Protein AF-A0A950UP86-F1 (afdb_monomer_lite)

Radius of gyration: 11.98 Å; chains: 1; bounding box: 26×30×33 Å

Structure (mmCIF, N/CA/C/O backbone):
data_AF-A0A950UP86-F1
#
_entry.id   AF-A0A950UP86-F1
#
loop_
_atom_site.group_PDB
_atom_site.id
_atom_site.type_symbol
_atom_site.label_atom_id
_atom_site.label_alt_id
_atom_site.label_comp_id
_atom_site.label_asym_id
_atom_site.label_entity_id
_atom_site.label_seq_id
_atom_site.pdbx_PDB_ins_code
_atom_site.Cartn_x
_atom_site.Cartn_y
_atom_site.Cartn_z
_atom_site.occupancy
_atom_site.B_iso_or_equiv
_atom_site.auth_seq_id
_atom_site.auth_comp_id
_atom_site.auth_asym_id
_atom_site.auth_atom_id
_atom_site.pdbx_PDB_model_num
ATOM 1 N N . MET A 1 1 ? -8.542 -14.442 5.248 1.00 57.84 1 MET A N 1
ATOM 2 C CA . MET A 1 1 ? -7.174 -14.548 4.690 1.00 57.84 1 MET A CA 1
ATOM 3 C C . MET A 1 1 ? -7.275 -14.112 3.242 1.00 57.84 1 MET A C 1
ATOM 5 O O . MET A 1 1 ? -8.044 -14.739 2.523 1.00 57.84 1 MET A O 1
ATOM 9 N N . ALA A 1 2 ? -6.599 -13.031 2.853 1.00 72.25 2 ALA A N 1
ATOM 10 C CA . ALA A 1 2 ? -6.688 -12.505 1.493 1.00 72.25 2 ALA A CA 1
ATOM 11 C C . ALA A 1 2 ? -6.028 -13.455 0.484 1.00 72.25 2 ALA A C 1
ATOM 13 O O . ALA A 1 2 ? -5.089 -14.196 0.835 1.00 72.25 2 ALA A O 1
ATOM 14 N N . ARG A 1 3 ? -6.511 -13.451 -0.764 1.00 82.19 3 ARG A N 1
ATOM 15 C CA . ARG A 1 3 ? -5.844 -14.201 -1.829 1.00 82.19 3 ARG A CA 1
ATOM 16 C C . ARG A 1 3 ? -4.500 -13.540 -2.106 1.00 82.19 3 ARG A C 1
ATOM 18 O O . ARG A 1 3 ? -4.283 -12.362 -1.837 1.00 82.19 3 ARG A O 1
ATOM 25 N N . TYR A 1 4 ? -3.548 -14.341 -2.574 1.00 81.38 4 TYR A N 1
ATOM 26 C CA . TYR A 1 4 ? -2.219 -13.819 -2.877 1.00 81.38 4 TYR A CA 1
ATOM 27 C C . TYR A 1 4 ? -2.267 -12.776 -4.004 1.00 81.38 4 TYR A C 1
ATOM 29 O O . TYR A 1 4 ? -1.516 -11.809 -3.950 1.00 81.38 4 TYR A O 1
ATOM 37 N N . ASP A 1 5 ? -3.198 -12.927 -4.946 1.00 85.75 5 ASP A N 1
ATOM 38 C CA . ASP A 1 5 ? -3.412 -11.973 -6.037 1.00 85.75 5 ASP A CA 1
ATOM 39 C C . ASP A 1 5 ? -3.882 -10.606 -5.514 1.00 85.75 5 ASP A C 1
ATOM 41 O O . ASP A 1 5 ? -3.288 -9.594 -5.875 1.00 85.75 5 ASP A O 1
ATOM 45 N N . ASP A 1 6 ? -4.812 -10.574 -4.550 1.00 87.94 6 ASP A N 1
ATOM 46 C CA . ASP A 1 6 ? -5.273 -9.330 -3.906 1.00 87.94 6 ASP A CA 1
ATOM 47 C C . ASP A 1 6 ? -4.104 -8.565 -3.249 1.00 87.94 6 ASP A C 1
ATOM 49 O O . ASP A 1 6 ? -4.009 -7.336 -3.300 1.00 87.94 6 ASP A O 1
ATOM 53 N N . VAL A 1 7 ? -3.162 -9.305 -2.647 1.00 89.88 7 VAL A N 1
ATOM 54 C CA . VAL A 1 7 ? -1.936 -8.731 -2.073 1.00 89.88 7 VAL A CA 1
ATOM 55 C C . VAL A 1 7 ? -1.042 -8.153 -3.169 1.00 89.88 7 VAL A C 1
ATOM 57 O O . VAL A 1 7 ? -0.441 -7.100 -2.981 1.00 89.88 7 VAL A O 1
ATOM 60 N N . LEU A 1 8 ? -0.921 -8.808 -4.321 1.00 91.31 8 LEU A N 1
ATOM 61 C CA . LEU A 1 8 ? -0.116 -8.283 -5.423 1.00 91.31 8 LEU A CA 1
ATOM 62 C C . LEU A 1 8 ? -0.749 -7.045 -6.060 1.00 91.31 8 LEU A C 1
ATOM 64 O O . LEU A 1 8 ? -0.012 -6.150 -6.476 1.00 91.31 8 LEU A O 1
ATOM 68 N N . ASP A 1 9 ? -2.075 -6.964 -6.099 1.00 91.44 9 ASP A N 1
ATOM 69 C CA . ASP A 1 9 ? -2.790 -5.817 -6.651 1.00 91.44 9 ASP A CA 1
ATOM 70 C C . ASP A 1 9 ? -2.588 -4.553 -5.809 1.00 91.44 9 ASP A C 1
ATOM 72 O O . ASP A 1 9 ? -2.222 -3.517 -6.369 1.00 91.44 9 ASP A O 1
ATOM 76 N N . VAL A 1 10 ? -2.655 -4.633 -4.471 1.00 92.06 10 VAL A N 1
ATOM 77 C CA . VAL A 1 10 ? -2.295 -3.471 -3.630 1.00 92.06 10 VAL A CA 1
ATOM 78 C C . VAL A 1 10 ? -0.833 -3.051 -3.837 1.00 92.06 10 VAL A C 1
ATOM 80 O O . VAL A 1 10 ? -0.526 -1.861 -3.892 1.00 92.06 10 VAL A O 1
ATOM 83 N N . LEU A 1 11 ? 0.091 -4.002 -4.031 1.00 93.19 11 LEU A N 1
ATOM 84 C CA . LEU A 1 11 ? 1.502 -3.684 -4.281 1.00 93.19 11 LEU A CA 1
ATOM 85 C C . LEU A 1 11 ? 1.726 -3.029 -5.652 1.00 93.19 11 LEU A C 1
ATOM 87 O O . LEU A 1 11 ? 2.597 -2.163 -5.766 1.00 93.19 11 LEU A O 1
ATOM 91 N N . LYS A 1 12 ? 0.957 -3.408 -6.684 1.00 92.06 12 LYS A N 1
ATOM 92 C CA . LYS A 1 12 ? 0.969 -2.730 -7.99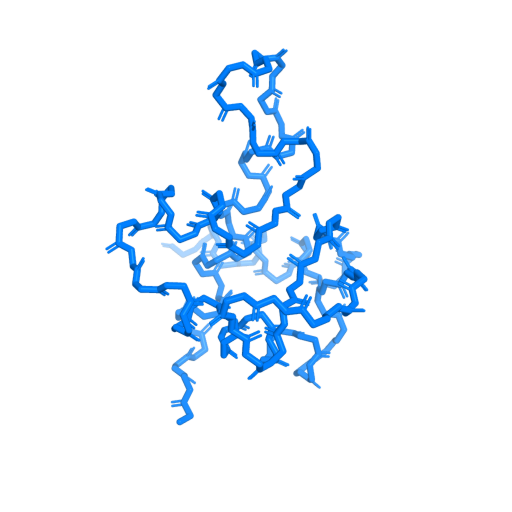3 1.00 92.06 12 LYS A CA 1
ATOM 93 C C . LYS A 1 12 ? 0.521 -1.281 -7.852 1.00 92.06 12 LYS A C 1
ATOM 95 O O . LYS A 1 12 ? 1.221 -0.401 -8.338 1.00 92.06 12 LYS A O 1
ATOM 100 N N . VAL A 1 13 ? -0.571 -1.031 -7.130 1.00 92.00 13 VAL A N 1
ATOM 101 C CA . VAL A 1 13 ? -1.068 0.332 -6.894 1.00 92.00 13 VAL A CA 1
ATOM 102 C C . VAL A 1 13 ? -0.018 1.164 -6.158 1.00 92.00 13 VAL A C 1
ATOM 104 O O . VAL A 1 13 ? 0.326 2.251 -6.614 1.00 92.00 13 VAL A O 1
ATOM 107 N N . VAL A 1 14 ? 0.602 0.633 -5.097 1.00 91.56 14 VAL A N 1
ATOM 108 C CA . VAL A 1 14 ? 1.708 1.331 -4.413 1.00 91.56 14 VAL A CA 1
ATOM 109 C C . VAL A 1 14 ? 2.845 1.671 -5.389 1.00 91.56 14 VAL A C 1
ATOM 111 O O . VAL A 1 14 ? 3.301 2.812 -5.406 1.00 91.56 14 VAL A O 1
ATOM 114 N N . ARG A 1 15 ? 3.286 0.726 -6.236 1.00 90.88 15 ARG A N 1
ATOM 115 C CA . ARG A 1 15 ? 4.326 0.973 -7.260 1.00 90.88 15 ARG A CA 1
ATOM 116 C C . ARG A 1 15 ? 3.921 2.090 -8.219 1.00 90.88 15 ARG A C 1
ATOM 118 O O . ARG A 1 15 ? 4.731 2.964 -8.525 1.00 90.88 15 ARG A O 1
ATOM 125 N N . ASP A 1 16 ? 2.702 2.018 -8.735 1.00 88.31 16 ASP A N 1
ATOM 126 C CA . ASP A 1 16 ? 2.228 2.927 -9.768 1.00 88.31 16 ASP A CA 1
ATOM 127 C C . ASP A 1 16 ? 2.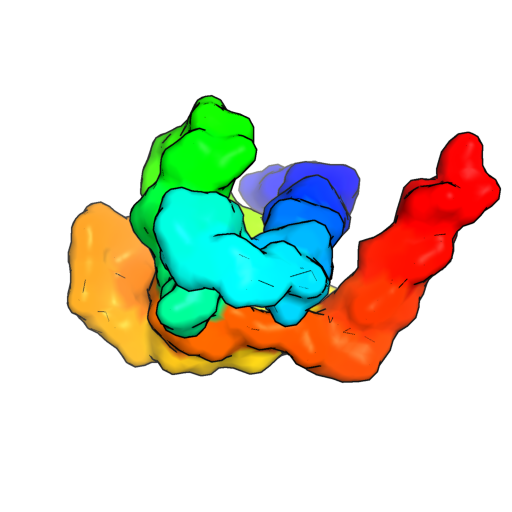147 4.344 -9.196 1.00 88.31 16 ASP A C 1
ATOM 129 O O . ASP A 1 16 ? 2.705 5.267 -9.788 1.00 88.31 16 ASP A O 1
ATOM 133 N N . HIS A 1 17 ? 1.623 4.505 -7.979 1.00 85.44 17 HIS A N 1
ATOM 134 C CA . HIS A 1 17 ? 1.588 5.795 -7.290 1.00 85.44 17 HIS A CA 1
ATOM 135 C C . HIS A 1 17 ? 2.971 6.306 -6.843 1.00 85.44 17 HIS A C 1
ATOM 137 O O . HIS A 1 17 ? 3.185 7.517 -6.887 1.00 85.44 17 HIS A O 1
ATOM 143 N N . GLU A 1 18 ? 3.934 5.440 -6.490 1.00 81.38 18 GLU A N 1
ATOM 144 C CA . GLU A 1 18 ? 5.338 5.844 -6.255 1.00 81.38 18 GLU A CA 1
ATOM 145 C C . GLU A 1 18 ? 5.972 6.477 -7.513 1.00 81.38 18 GLU A C 1
ATOM 147 O O . GLU A 1 18 ? 6.881 7.303 -7.403 1.00 81.38 18 GLU A O 1
ATOM 152 N N . SER A 1 19 ? 5.510 6.094 -8.710 1.00 77.75 19 SER A N 1
ATOM 153 C CA . SER A 1 19 ? 6.041 6.578 -9.992 1.00 77.75 19 SER A CA 1
ATOM 154 C C . SER A 1 19 ? 5.365 7.850 -10.521 1.00 77.75 19 SER A C 1
ATOM 156 O O . SER A 1 19 ? 5.915 8.523 -11.402 1.00 77.75 19 SER A O 1
ATOM 158 N N . ILE A 1 20 ? 4.195 8.208 -9.979 1.00 82.25 20 ILE A N 1
ATOM 159 C CA . ILE A 1 20 ? 3.449 9.402 -10.378 1.00 82.25 20 ILE A CA 1
ATOM 160 C C . ILE A 1 20 ? 4.167 10.649 -9.845 1.00 82.25 20 ILE A C 1
ATOM 162 O O . ILE A 1 20 ? 4.407 10.801 -8.650 1.00 82.25 20 ILE A O 1
ATOM 166 N N . ARG A 1 21 ? 4.499 11.573 -10.754 1.00 71.75 21 ARG A N 1
ATOM 167 C CA . ARG A 1 21 ? 5.128 12.865 -10.419 1.00 71.75 21 ARG A CA 1
ATOM 168 C C . ARG A 1 21 ? 4.125 13.964 -10.070 1.00 71.75 21 ARG A C 1
ATOM 170 O O . ARG A 1 21 ? 4.527 14.993 -9.542 1.00 71.75 21 ARG A O 1
ATOM 177 N N . ASP A 1 22 ? 2.857 13.750 -10.407 1.00 73.62 22 ASP A N 1
ATOM 178 C CA . ASP A 1 22 ? 1.750 14.655 -10.111 1.00 73.62 22 ASP A CA 1
ATOM 179 C C . ASP A 1 22 ? 1.279 14.428 -8.659 1.00 73.62 22 ASP A C 1
ATOM 181 O O . ASP A 1 22 ? 0.720 13.365 -8.368 1.00 73.62 22 ASP A O 1
ATOM 185 N N . PRO A 1 23 ? 1.525 15.370 -7.732 1.00 67.94 23 PRO A N 1
ATOM 186 C CA . PRO A 1 23 ? 1.203 15.190 -6.319 1.00 67.94 23 PRO A CA 1
ATOM 187 C C . PRO A 1 23 ? -0.299 15.020 -6.062 1.00 67.94 23 PRO A C 1
ATOM 189 O O . PRO A 1 23 ? -0.654 14.370 -5.085 1.00 67.94 23 PRO A O 1
ATOM 192 N N . ASP A 1 24 ? -1.170 15.514 -6.948 1.00 69.50 24 ASP A N 1
ATOM 193 C CA . ASP A 1 24 ? -2.626 15.388 -6.793 1.00 69.50 24 ASP A CA 1
ATOM 194 C C . ASP A 1 24 ? -3.142 13.988 -7.167 1.00 69.50 24 ASP A C 1
ATOM 196 O O . ASP A 1 24 ? -4.273 13.617 -6.846 1.00 69.50 24 ASP A O 1
ATOM 200 N N . LYS A 1 25 ? -2.311 13.190 -7.849 1.00 68.12 25 LYS A N 1
ATOM 201 C CA . LYS A 1 25 ? -2.622 11.815 -8.275 1.00 68.12 25 LYS A CA 1
ATOM 202 C C . LYS A 1 25 ? -1.759 10.767 -7.576 1.00 68.12 25 LYS A C 1
ATOM 204 O O . LYS A 1 25 ? -2.106 9.587 -7.572 1.00 68.12 25 LYS A O 1
ATOM 209 N N . ALA A 1 26 ? -0.632 11.164 -6.994 1.00 70.31 26 ALA A N 1
ATOM 210 C CA . ALA A 1 26 ? 0.228 10.283 -6.220 1.00 70.31 26 ALA A CA 1
ATOM 211 C C . ALA A 1 26 ? -0.312 10.129 -4.792 1.00 70.31 26 ALA A C 1
ATOM 213 O O . ALA A 1 26 ? -0.640 11.113 -4.137 1.00 70.31 26 ALA A O 1
ATOM 214 N N . CYS A 1 27 ? -0.325 8.907 -4.252 1.00 69.94 27 CYS A N 1
ATOM 215 C CA . CYS A 1 27 ? -0.462 8.740 -2.809 1.00 69.94 27 CYS A CA 1
ATOM 216 C C . CYS A 1 27 ? 0.898 8.984 -2.155 1.00 69.94 27 CYS A C 1
ATOM 218 O O . CYS A 1 27 ? 1.520 8.036 -1.739 1.00 69.94 27 CYS A O 1
ATOM 220 N N . ASN A 1 28 ? 1.464 10.193 -2.112 1.00 68.81 28 ASN A N 1
ATOM 221 C CA . ASN A 1 28 ? 2.815 10.362 -1.545 1.00 68.81 28 ASN A CA 1
ATOM 222 C C . ASN A 1 28 ? 2.810 11.230 -0.2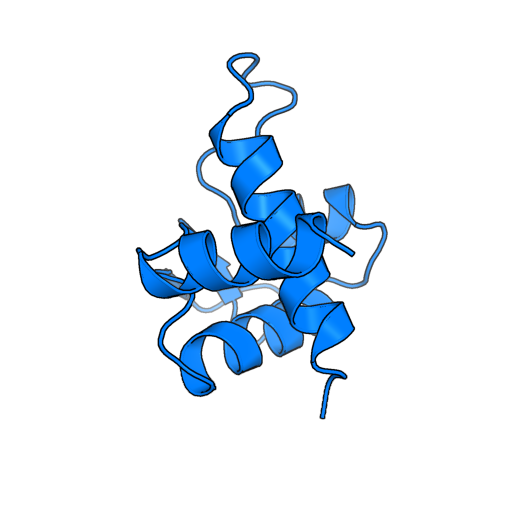75 1.00 68.81 28 ASN A C 1
ATOM 224 O O . ASN A 1 28 ? 2.643 12.444 -0.391 1.00 68.81 28 ASN A O 1
ATOM 228 N N . PRO A 1 29 ? 3.039 10.663 0.930 1.00 69.31 29 PRO A N 1
ATOM 229 C CA . PRO A 1 29 ? 3.313 9.248 1.233 1.00 69.31 29 PRO A CA 1
ATOM 230 C C . PRO A 1 29 ? 2.069 8.343 1.136 1.00 69.31 29 PRO A C 1
ATOM 232 O O . PRO A 1 29 ? 0.988 8.762 1.539 1.00 69.31 29 PRO A O 1
ATOM 235 N N . CYS A 1 30 ? 2.216 7.089 0.674 1.00 85.69 30 CYS A N 1
ATOM 236 C CA . CYS A 1 30 ? 1.045 6.213 0.517 1.00 85.69 30 CYS A CA 1
ATOM 237 C C . CYS A 1 30 ? 0.569 5.792 1.903 1.00 85.69 30 CYS A C 1
ATOM 239 O O . CYS A 1 30 ? 1.364 5.385 2.758 1.00 85.69 30 CYS A O 1
ATOM 241 N N . GLU A 1 31 ? -0.730 5.898 2.129 1.00 91.31 31 GLU A N 1
ATOM 242 C CA . GLU A 1 31 ? -1.384 5.528 3.376 1.00 91.31 31 GLU A CA 1
ATOM 243 C C . GLU A 1 31 ? -2.674 4.761 3.098 1.00 91.31 31 GLU A C 1
ATOM 245 O O . GLU A 1 31 ? -3.181 4.790 1.973 1.00 91.31 31 GLU A O 1
ATOM 250 N N . THR A 1 32 ? -3.190 4.067 4.115 1.00 92.31 32 THR A N 1
ATOM 251 C CA . THR A 1 32 ? -4.338 3.163 3.980 1.00 92.31 32 THR A CA 1
ATOM 252 C C . THR A 1 32 ? -5.537 3.827 3.295 1.00 92.31 32 THR A C 1
ATOM 254 O O . THR A 1 32 ? -6.071 3.238 2.362 1.00 92.31 32 THR A O 1
ATOM 257 N N . ILE A 1 33 ? -5.926 5.055 3.675 1.00 91.06 33 ILE A N 1
ATOM 258 C CA . ILE A 1 33 ? -7.099 5.729 3.078 1.00 91.06 33 ILE A CA 1
ATOM 259 C C . ILE A 1 33 ? -6.871 6.067 1.603 1.00 91.06 33 ILE A C 1
ATOM 261 O O . ILE A 1 33 ? -7.737 5.829 0.762 1.00 91.06 33 ILE A O 1
ATOM 265 N N . ALA A 1 34 ? -5.698 6.610 1.270 1.00 89.62 34 ALA A N 1
ATOM 266 C CA . ALA A 1 34 ? -5.376 6.979 -0.105 1.00 89.62 34 ALA A CA 1
ATOM 267 C C . ALA A 1 34 ? -5.340 5.749 -1.026 1.00 89.62 34 ALA A C 1
ATOM 269 O O . ALA A 1 34 ? -5.834 5.806 -2.151 1.00 89.62 34 ALA A O 1
ATOM 270 N N . LEU A 1 35 ? -4.798 4.633 -0.531 1.00 91.44 35 LEU A N 1
ATOM 271 C CA . LEU A 1 35 ? -4.769 3.359 -1.250 1.00 91.44 35 LEU A CA 1
ATOM 272 C C . LEU A 1 35 ? -6.169 2.750 -1.396 1.00 91.44 35 LEU A C 1
ATOM 274 O O . LEU A 1 35 ? -6.518 2.316 -2.487 1.00 91.44 35 LEU A O 1
ATOM 278 N N . ALA A 1 36 ? -6.986 2.783 -0.341 1.00 92.56 36 ALA A N 1
ATOM 279 C CA . ALA A 1 36 ? -8.381 2.344 -0.378 1.00 92.56 36 ALA A CA 1
ATOM 280 C C . ALA A 1 36 ? -9.182 3.095 -1.444 1.00 92.56 36 ALA A C 1
ATOM 282 O O . ALA A 1 36 ? -9.813 2.479 -2.299 1.00 92.56 36 ALA A O 1
ATOM 283 N N . LYS A 1 37 ? -9.037 4.423 -1.491 1.00 90.75 37 LYS A N 1
ATOM 284 C CA . LYS A 1 37 ? -9.659 5.255 -2.525 1.00 90.75 37 LYS A CA 1
ATOM 285 C C . LYS A 1 37 ? -9.154 4.936 -3.935 1.00 90.75 37 LYS A C 1
ATOM 287 O O . LYS A 1 37 ? -9.939 4.964 -4.875 1.00 90.75 37 LYS A O 1
ATOM 292 N N . ALA A 1 38 ? -7.859 4.667 -4.102 1.00 89.62 38 ALA A N 1
ATOM 293 C CA . ALA A 1 38 ? -7.287 4.322 -5.405 1.00 89.62 38 ALA A CA 1
ATOM 294 C C . ALA A 1 38 ? -7.757 2.950 -5.918 1.00 89.62 38 ALA A C 1
ATOM 296 O O . ALA A 1 38 ? -7.815 2.737 -7.127 1.00 89.62 38 ALA A O 1
ATOM 297 N N . MET A 1 39 ? -8.082 2.034 -5.003 1.00 91.44 39 MET A N 1
ATOM 298 C CA . MET A 1 39 ? -8.527 0.673 -5.306 1.00 91.44 39 MET A CA 1
ATOM 299 C C . MET A 1 39 ? -10.049 0.507 -5.323 1.00 91.44 39 MET A C 1
ATOM 301 O O . MET A 1 39 ? -10.511 -0.559 -5.713 1.00 91.44 39 MET A O 1
ATOM 305 N N . ASP A 1 40 ? -10.802 1.532 -4.912 1.00 93.25 40 ASP A N 1
ATOM 306 C CA . ASP A 1 40 ? -12.250 1.453 -4.673 1.00 93.25 40 ASP A CA 1
ATOM 307 C C . ASP A 1 40 ? -12.615 0.323 -3.685 1.00 93.25 40 ASP A C 1
ATOM 309 O O . ASP A 1 40 ? -13.515 -0.479 -3.917 1.00 93.25 40 ASP A O 1
ATOM 313 N N . LEU A 1 41 ? -11.852 0.235 -2.588 1.00 94.00 41 LEU A N 1
ATOM 314 C CA . LEU A 1 41 ? -12.010 -0.758 -1.518 1.00 94.00 41 LEU A CA 1
ATOM 315 C C . LEU A 1 41 ? -12.251 -0.088 -0.166 1.00 94.00 41 LEU A C 1
ATOM 317 O O . LEU A 1 41 ? -11.915 1.083 0.030 1.00 94.00 41 LEU A O 1
ATOM 321 N N . GLU A 1 42 ? -12.751 -0.854 0.804 1.00 94.50 42 GLU A N 1
ATOM 322 C CA . GLU A 1 42 ? -12.856 -0.373 2.179 1.00 94.50 42 GLU A CA 1
ATOM 323 C C . GLU A 1 42 ? -11.459 -0.214 2.814 1.00 94.50 42 GLU A C 1
ATOM 325 O O . GLU A 1 42 ? -10.577 -1.064 2.624 1.00 94.50 42 GLU A O 1
ATOM 330 N N . PRO A 1 43 ? -11.228 0.825 3.642 1.00 93.50 43 PRO A N 1
ATOM 331 C CA . PRO A 1 43 ? -9.952 1.018 4.328 1.00 93.50 43 PRO A CA 1
ATOM 332 C C . PRO A 1 43 ? -9.465 -0.215 5.094 1.00 93.50 43 PRO A C 1
ATOM 334 O O . PRO A 1 43 ? -8.270 -0.523 5.078 1.00 93.50 43 PRO A O 1
ATOM 337 N N . GLN A 1 44 ? -10.377 -0.935 5.758 1.00 94.19 44 GLN A N 1
ATOM 338 C CA . GLN A 1 44 ? -10.018 -2.118 6.540 1.00 94.19 44 GLN A CA 1
ATOM 339 C C . GLN A 1 44 ? -9.546 -3.273 5.646 1.00 94.19 44 GLN A C 1
ATOM 341 O O . GLN A 1 44 ? -8.607 -3.974 6.014 1.00 94.19 44 GLN A O 1
ATOM 346 N N . GLU A 1 45 ? -10.120 -3.436 4.452 1.00 94.12 45 GLU A N 1
ATOM 347 C CA . GLU A 1 45 ? -9.667 -4.452 3.497 1.00 94.12 45 GLU A CA 1
ATOM 348 C C . GLU A 1 45 ? -8.237 -4.158 3.039 1.00 94.12 45 GLU A C 1
ATOM 350 O O . GLU A 1 45 ? -7.377 -5.039 3.051 1.00 94.12 45 GLU A O 1
ATOM 355 N N . VAL A 1 46 ? -7.935 -2.896 2.727 1.00 93.94 46 VAL A N 1
ATOM 356 C CA . VAL A 1 46 ? -6.569 -2.487 2.375 1.00 93.94 46 VAL A CA 1
ATOM 357 C C . VAL A 1 46 ? -5.604 -2.673 3.546 1.00 93.94 46 VAL A C 1
ATOM 359 O O . VAL A 1 46 ? -4.480 -3.138 3.345 1.00 93.94 46 VAL A O 1
ATOM 362 N N . ALA A 1 47 ? -6.015 -2.365 4.777 1.00 94.31 47 ALA A N 1
ATOM 363 C CA . ALA A 1 47 ? -5.201 -2.623 5.965 1.00 94.31 47 ALA A CA 1
ATOM 364 C C . ALA A 1 47 ? -4.874 -4.118 6.138 1.00 94.31 47 ALA A C 1
ATOM 366 O O . ALA A 1 47 ? -3.729 -4.476 6.447 1.00 94.31 47 ALA A O 1
ATOM 367 N N . ASP A 1 48 ? -5.840 -4.999 5.890 1.00 94.12 48 ASP A N 1
ATOM 368 C CA . ASP A 1 48 ? -5.645 -6.447 5.951 1.00 94.12 48 ASP A CA 1
ATOM 369 C C . ASP A 1 48 ? -4.680 -6.926 4.851 1.00 94.12 48 ASP A C 1
ATOM 371 O O . ASP A 1 48 ? -3.766 -7.713 5.125 1.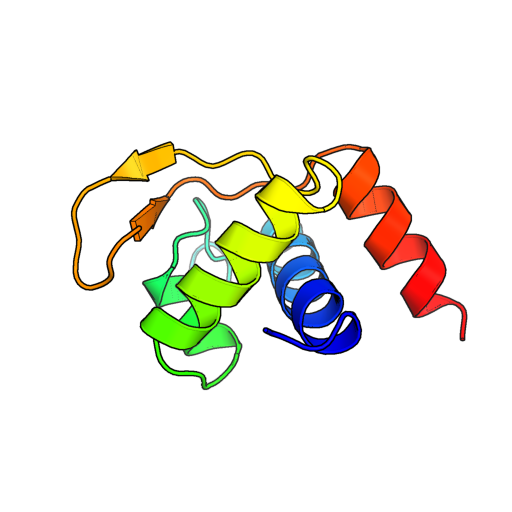00 94.12 48 ASP A O 1
ATOM 375 N N . LEU A 1 49 ? -4.809 -6.397 3.628 1.00 94.56 49 LEU A N 1
ATOM 376 C CA . LEU A 1 49 ? -3.902 -6.689 2.511 1.00 94.56 49 LEU A CA 1
ATOM 377 C C . LEU A 1 49 ? -2.464 -6.237 2.793 1.00 94.56 49 LEU A C 1
ATOM 379 O O . LEU A 1 49 ? -1.517 -6.995 2.568 1.00 94.56 49 LEU A O 1
ATOM 383 N N . LEU A 1 50 ? -2.283 -5.029 3.332 1.00 93.75 50 LEU A N 1
ATOM 384 C CA . LEU A 1 50 ? -0.969 -4.501 3.712 1.00 93.75 50 LEU A CA 1
ATOM 385 C C . LEU A 1 50 ? -0.341 -5.314 4.853 1.00 93.75 50 LEU A C 1
ATOM 387 O O . LEU A 1 50 ? 0.858 -5.604 4.819 1.00 93.75 50 LEU A O 1
ATOM 391 N N . SER A 1 51 ? -1.147 -5.745 5.827 1.00 93.81 51 SER A N 1
ATOM 392 C CA . SER A 1 51 ? -0.701 -6.640 6.903 1.00 93.81 51 SER A CA 1
ATOM 393 C C . SER A 1 51 ? -0.230 -7.990 6.355 1.00 93.81 51 SER A C 1
ATOM 395 O O . SER A 1 51 ? 0.816 -8.508 6.765 1.00 93.81 51 SER A O 1
ATOM 397 N N . ASP A 1 52 ? -0.954 -8.554 5.387 1.00 93.06 52 ASP A N 1
ATOM 398 C CA . ASP A 1 52 ? -0.554 -9.790 4.718 1.00 93.06 52 ASP A CA 1
ATOM 399 C C . ASP A 1 52 ? 0.726 -9.605 3.887 1.00 93.06 52 ASP A C 1
ATOM 401 O O . ASP A 1 52 ? 1.616 -10.459 3.952 1.00 93.06 52 ASP A O 1
ATOM 405 N N . ALA A 1 53 ? 0.877 -8.485 3.175 1.00 91.94 53 ALA A N 1
ATOM 406 C CA . ALA A 1 53 ? 2.086 -8.150 2.418 1.00 91.94 53 ALA A CA 1
ATOM 407 C C . ALA A 1 53 ? 3.332 -8.020 3.314 1.00 91.94 53 ALA A C 1
ATOM 409 O O . ALA A 1 53 ? 4.427 -8.490 2.974 1.00 91.94 53 ALA A O 1
ATOM 410 N N . GLU A 1 54 ? 3.179 -7.394 4.483 1.00 92.31 54 GLU A N 1
ATOM 411 C CA . GLU A 1 54 ? 4.238 -7.281 5.487 1.00 92.31 54 GLU A CA 1
ATOM 412 C C . GLU A 1 54 ? 4.638 -8.674 6.010 1.00 92.31 54 GLU A C 1
ATOM 414 O O . GLU A 1 54 ? 5.825 -9.021 6.027 1.00 92.31 54 GLU A O 1
ATOM 419 N N . ARG A 1 55 ? 3.650 -9.512 6.355 1.00 90.38 55 ARG A N 1
ATOM 420 C CA . ARG A 1 55 ? 3.857 -10.847 6.940 1.00 90.38 55 ARG A CA 1
ATOM 421 C C . ARG A 1 55 ? 4.448 -11.870 5.964 1.00 90.38 55 ARG A C 1
ATOM 423 O O . ARG A 1 55 ? 5.309 -12.651 6.361 1.00 90.38 55 ARG A O 1
ATOM 430 N N . ARG A 1 56 ? 4.005 -11.890 4.702 1.00 83.81 56 ARG A N 1
ATOM 431 C CA . ARG A 1 56 ? 4.337 -12.945 3.716 1.00 83.81 56 ARG A CA 1
ATOM 432 C C . ARG A 1 56 ? 5.729 -12.839 3.091 1.00 83.81 56 ARG A C 1
ATOM 434 O O . ARG A 1 56 ? 6.128 -13.721 2.339 1.00 83.81 56 ARG A O 1
ATOM 441 N N . GLY A 1 57 ? 6.485 -11.787 3.388 1.00 80.19 57 GLY A N 1
ATOM 442 C CA . GLY A 1 57 ? 7.843 -11.653 2.855 1.00 80.19 57 GLY A CA 1
ATOM 443 C C . GLY A 1 57 ? 8.483 -10.287 3.040 1.00 80.19 57 GLY A C 1
ATOM 444 O O . GLY A 1 57 ? 9.445 -9.981 2.331 1.00 80.19 57 GLY A O 1
ATOM 445 N N . ARG A 1 58 ? 7.949 -9.456 3.951 1.00 90.38 58 ARG A N 1
ATOM 446 C CA . ARG A 1 58 ? 8.350 -8.053 4.116 1.00 90.38 58 ARG A CA 1
ATOM 447 C C . ARG A 1 58 ? 8.298 -7.319 2.778 1.00 90.38 58 ARG A C 1
ATOM 449 O O . ARG A 1 58 ? 9.284 -6.723 2.352 1.00 90.38 58 ARG A O 1
ATOM 456 N N . MET A 1 59 ? 7.177 -7.440 2.064 1.00 92.81 59 MET A N 1
ATOM 457 C CA . MET A 1 59 ? 7.022 -6.855 0.725 1.00 92.81 59 MET A CA 1
ATOM 458 C C . MET A 1 59 ? 6.888 -5.329 0.770 1.00 92.81 59 MET A C 1
ATOM 460 O O . MET A 1 59 ? 7.248 -4.649 -0.189 1.00 92.81 59 MET A O 1
ATOM 464 N N . ILE A 1 60 ? 6.454 -4.793 1.911 1.00 93.69 60 ILE A N 1
ATOM 465 C CA . ILE A 1 60 ? 6.357 -3.358 2.168 1.00 93.69 60 ILE A CA 1
ATOM 466 C C . ILE A 1 60 ? 7.189 -2.945 3.382 1.00 93.69 60 ILE A C 1
ATOM 468 O O . ILE A 1 60 ? 7.433 -3.739 4.291 1.00 93.69 60 ILE A O 1
ATOM 472 N N . THR A 1 61 ? 7.592 -1.679 3.401 1.00 92.62 61 THR A N 1
ATOM 473 C CA . THR A 1 61 ? 7.893 -0.942 4.630 1.00 92.62 61 THR A CA 1
ATOM 474 C C . THR A 1 61 ? 6.774 0.056 4.877 1.00 92.62 61 THR A C 1
ATOM 476 O O . THR A 1 61 ? 6.392 0.762 3.947 1.00 92.62 61 THR A O 1
ATOM 479 N N . ALA A 1 62 ? 6.284 0.152 6.108 1.00 92.62 62 ALA A N 1
ATOM 480 C CA . ALA A 1 62 ? 5.260 1.117 6.491 1.00 92.62 62 ALA A CA 1
ATOM 481 C C . ALA A 1 62 ? 5.406 1.491 7.972 1.00 92.62 62 ALA A C 1
ATOM 483 O O . ALA A 1 62 ? 6.016 0.758 8.754 1.00 92.62 62 ALA A O 1
ATOM 484 N N . LYS A 1 63 ? 4.839 2.630 8.370 1.00 90.88 63 LYS A N 1
ATOM 485 C CA . LYS A 1 63 ? 4.656 2.999 9.777 1.00 90.88 63 LYS A CA 1
ATOM 486 C C . LYS A 1 63 ? 3.253 2.596 10.215 1.00 90.88 63 LYS A C 1
ATOM 488 O O . LYS A 1 63 ? 2.279 3.010 9.590 1.00 90.88 63 LYS A O 1
ATOM 493 N N . LYS A 1 64 ? 3.161 1.828 11.301 1.00 91.19 64 LYS A N 1
ATOM 494 C CA . LYS A 1 64 ? 1.887 1.493 11.946 1.00 91.19 64 LYS A CA 1
ATOM 495 C C . LYS A 1 64 ? 1.483 2.616 12.890 1.00 91.19 64 LYS A C 1
ATOM 497 O O . 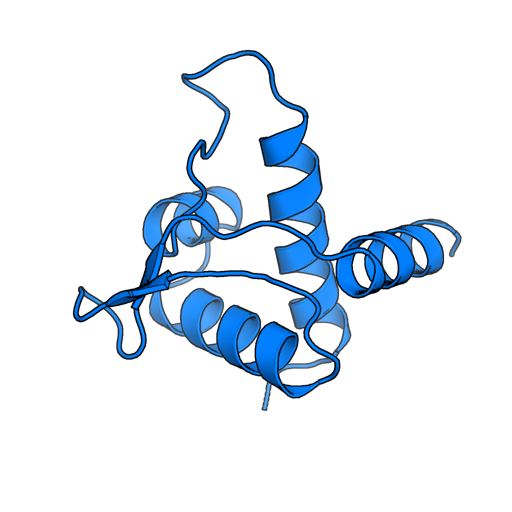LYS A 1 64 ? 2.300 3.064 13.694 1.00 91.19 64 LYS A O 1
ATOM 502 N N . ALA A 1 65 ? 0.238 3.049 12.799 1.00 85.81 65 ALA A N 1
ATOM 503 C CA . ALA A 1 65 ? -0.360 4.028 13.693 1.00 85.81 65 ALA A CA 1
ATOM 504 C C . ALA A 1 65 ? -1.756 3.562 14.127 1.00 85.81 65 ALA A C 1
ATOM 506 O O . ALA A 1 65 ? -2.296 2.591 13.594 1.00 85.81 65 ALA A O 1
ATOM 507 N N . LYS A 1 66 ? -2.325 4.258 15.114 1.00 82.44 66 LYS A N 1
ATOM 508 C CA . LYS A 1 66 ? -3.762 4.187 15.392 1.00 82.44 66 LYS A CA 1
ATOM 509 C C . LYS A 1 66 ? -4.477 5.126 14.420 1.00 82.44 66 LYS A C 1
ATOM 511 O O . LYS A 1 66 ? -4.028 6.259 14.258 1.00 82.44 66 LYS A O 1
ATOM 516 N N . GLY A 1 67 ? -5.547 4.659 13.788 1.00 79.12 67 GLY A N 1
ATOM 517 C CA . GLY A 1 67 ? -6.318 5.415 12.800 1.00 79.12 67 GLY A CA 1
ATOM 518 C C . GLY A 1 67 ? -7.724 4.842 12.641 1.00 79.12 67 GLY A C 1
ATOM 519 O O . GLY A 1 67 ? -8.206 4.160 13.542 1.00 79.12 67 GLY A O 1
ATOM 520 N N . GLU A 1 68 ? -8.367 5.113 11.504 1.00 78.94 68 GLU A N 1
ATOM 521 C CA . GLU A 1 68 ? -9.717 4.603 11.186 1.00 78.94 68 GLU A CA 1
ATOM 522 C C . GLU A 1 68 ? -9.777 3.074 11.065 1.00 78.94 68 GLU A C 1
ATOM 524 O O . GLU A 1 68 ? -10.837 2.481 11.240 1.00 78.94 68 GLU A O 1
ATOM 529 N N . THR A 1 69 ? -8.635 2.435 10.811 1.00 88.19 69 THR A N 1
ATOM 530 C CA . THR A 1 69 ? -8.475 0.981 10.758 1.00 88.19 69 THR A CA 1
ATOM 531 C C . THR A 1 69 ? -7.470 0.527 11.802 1.00 88.19 69 THR A C 1
ATOM 533 O O . THR A 1 69 ? -6.575 1.284 12.201 1.00 88.19 69 THR A O 1
ATOM 536 N N . GLU A 1 70 ? -7.552 -0.739 12.203 1.00 85.69 70 GLU A N 1
ATOM 537 C CA . GLU A 1 70 ? -6.550 -1.348 13.074 1.00 85.69 70 GLU A CA 1
ATOM 538 C C . GLU A 1 70 ? -5.955 -2.601 12.401 1.00 85.69 70 GLU A C 1
ATOM 540 O O . GLU A 1 70 ? -6.659 -3.599 12.249 1.00 85.69 70 GLU A O 1
ATOM 545 N N . PRO A 1 71 ? -4.669 -2.575 11.979 1.00 87.19 71 PRO A N 1
ATOM 546 C CA . PRO A 1 71 ? -3.734 -1.441 12.021 1.00 87.19 71 PRO A CA 1
ATOM 547 C C . PRO A 1 71 ? -3.977 -0.387 10.920 1.00 87.19 71 PRO A C 1
ATOM 549 O O . PRO A 1 71 ? -4.417 -0.704 9.817 1.00 87.19 71 PRO A O 1
ATOM 552 N N . TYR A 1 72 ? -3.598 0.866 11.186 1.00 91.88 72 TYR A N 1
ATOM 553 C CA . TYR A 1 72 ? -3.474 1.901 10.156 1.00 91.88 72 TYR A CA 1
ATOM 554 C C . TYR A 1 72 ? -2.033 1.973 9.648 1.00 91.88 72 TYR A C 1
ATOM 556 O O . TYR A 1 72 ? -1.096 2.012 10.454 1.00 91.88 72 TYR A O 1
ATOM 564 N N . PHE A 1 73 ? -1.833 2.034 8.329 1.00 92.62 73 PHE A N 1
ATOM 565 C CA . PHE A 1 73 ? -0.508 2.131 7.718 1.00 92.62 73 PHE A CA 1
ATOM 566 C C . PHE A 1 73 ? -0.303 3.486 7.041 1.00 92.62 73 PHE A C 1
ATOM 568 O O . PHE A 1 73 ? -1.112 3.926 6.230 1.00 92.62 73 PHE A O 1
ATOM 575 N N . SER A 1 74 ? 0.835 4.121 7.324 1.00 91.00 74 SER A N 1
ATOM 576 C CA . SER A 1 74 ? 1.286 5.352 6.662 1.00 91.00 74 SER A CA 1
ATOM 577 C C . SER A 1 74 ? 2.710 5.208 6.131 1.00 91.00 74 SER A C 1
ATOM 579 O O . SER A 1 74 ? 3.498 4.397 6.630 1.00 91.00 74 SER A O 1
ATOM 581 N N . ASN A 1 75 ? 3.062 6.012 5.122 1.00 89.44 75 ASN A N 1
ATOM 582 C CA . ASN A 1 75 ? 4.365 5.954 4.447 1.00 89.44 75 ASN A CA 1
ATOM 583 C C . ASN A 1 75 ? 4.708 4.540 3.959 1.00 89.44 75 ASN A C 1
ATOM 585 O O . ASN A 1 75 ? 5.824 4.050 4.152 1.00 89.44 75 ASN A O 1
ATOM 589 N N . VAL A 1 76 ? 3.709 3.897 3.355 1.00 92.38 76 VAL A N 1
ATOM 590 C CA . VAL A 1 76 ? 3.818 2.601 2.695 1.00 92.38 76 VAL A CA 1
ATOM 591 C C . VAL A 1 76 ? 4.730 2.747 1.483 1.00 92.38 76 VAL A C 1
ATOM 593 O O . VAL A 1 76 ? 4.531 3.626 0.649 1.00 92.38 76 VAL A O 1
ATOM 596 N N . ARG A 1 77 ? 5.744 1.887 1.403 1.00 91.81 77 ARG A N 1
ATOM 597 C CA . ARG A 1 77 ? 6.686 1.805 0.282 1.00 91.81 77 ARG A CA 1
ATOM 598 C C . ARG A 1 77 ? 7.016 0.363 -0.031 1.00 91.81 77 ARG A C 1
ATOM 600 O O . ARG A 1 77 ? 7.060 -0.469 0.880 1.00 91.81 77 ARG A O 1
ATOM 607 N N . LEU A 1 78 ? 7.335 0.069 -1.287 1.00 92.38 78 LEU A N 1
ATOM 608 C CA . LEU A 1 78 ? 7.779 -1.274 -1.656 1.00 92.38 78 LEU A CA 1
ATOM 609 C C . LEU A 1 78 ? 9.222 -1.542 -1.208 1.00 92.38 78 LEU A C 1
ATOM 611 O O . LEU A 1 78 ? 10.133 -0.728 -1.406 1.00 92.38 78 LEU A O 1
ATOM 615 N N . THR A 1 79 ? 9.461 -2.739 -0.672 1.00 93.94 79 THR A N 1
ATOM 616 C CA . THR A 1 79 ? 10.816 -3.278 -0.490 1.00 93.94 79 THR A CA 1
ATOM 617 C C . THR A 1 79 ? 11.334 -3.881 -1.802 1.00 93.94 79 THR A C 1
ATOM 619 O O . THR A 1 79 ? 10.572 -4.024 -2.765 1.00 93.94 79 THR A O 1
ATOM 622 N N . PRO A 1 80 ? 12.616 -4.295 -1.883 1.00 93.81 80 PRO A N 1
ATOM 623 C CA . PRO A 1 80 ? 13.095 -5.086 -3.017 1.00 93.81 80 PRO A CA 1
ATOM 624 C C . PRO A 1 80 ? 12.260 -6.352 -3.274 1.00 93.81 80 PRO A C 1
ATOM 626 O O . PRO A 1 80 ? 11.996 -6.674 -4.430 1.00 93.81 80 PRO A O 1
ATOM 629 N N . ASN A 1 81 ? 11.777 -7.019 -2.217 1.00 92.88 81 ASN A N 1
ATOM 630 C CA . ASN A 1 81 ? 10.924 -8.204 -2.342 1.00 92.88 81 ASN A CA 1
ATOM 631 C C . ASN A 1 81 ? 9.557 -7.855 -2.935 1.00 92.88 81 ASN A C 1
ATOM 633 O O . ASN A 1 81 ? 9.106 -8.544 -3.846 1.00 92.88 81 ASN A O 1
ATOM 637 N N . GLY A 1 82 ? 8.922 -6.776 -2.464 1.00 92.75 82 GLY A N 1
ATOM 638 C CA . GLY A 1 82 ? 7.645 -6.317 -3.019 1.00 92.75 82 GLY A CA 1
ATOM 639 C C . GLY A 1 82 ? 7.765 -5.924 -4.488 1.00 92.75 82 GLY A C 1
ATOM 640 O O . GLY A 1 82 ? 6.971 -6.370 -5.312 1.00 92.75 82 GLY A O 1
ATOM 641 N 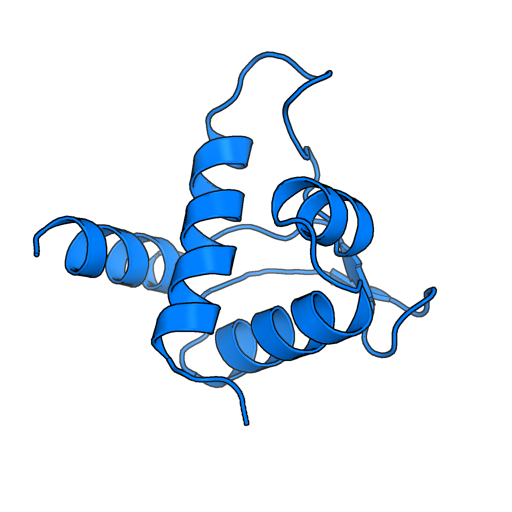N . ARG A 1 83 ? 8.823 -5.185 -4.852 1.00 91.94 83 ARG A N 1
ATOM 642 C CA . ARG A 1 83 ? 9.109 -4.845 -6.257 1.00 91.94 83 ARG A CA 1
ATOM 643 C C . ARG A 1 83 ? 9.310 -6.088 -7.126 1.00 91.94 83 ARG A C 1
ATOM 645 O O . ARG A 1 83 ? 8.767 -6.151 -8.226 1.00 91.94 83 ARG A O 1
ATOM 652 N N . ALA A 1 84 ? 10.057 -7.080 -6.641 1.00 91.88 84 ALA A N 1
ATOM 653 C CA . ALA A 1 84 ? 10.268 -8.332 -7.366 1.00 91.88 84 ALA A CA 1
ATOM 654 C C . ALA A 1 84 ? 8.973 -9.149 -7.517 1.00 91.88 84 ALA A C 1
ATOM 656 O O . ALA A 1 84 ? 8.741 -9.716 -8.584 1.00 91.88 84 ALA A O 1
ATOM 657 N N . ALA A 1 85 ? 8.129 -9.194 -6.481 1.00 90.88 85 ALA A N 1
ATOM 658 C CA . ALA A 1 85 ? 6.841 -9.885 -6.515 1.00 90.88 85 ALA A CA 1
ATOM 659 C C . ALA A 1 85 ? 5.908 -9.276 -7.573 1.00 90.88 85 ALA A C 1
ATOM 661 O O . ALA A 1 85 ? 5.401 -9.998 -8.430 1.00 90.88 85 ALA A O 1
ATOM 662 N N . VAL A 1 86 ? 5.783 -7.945 -7.587 1.00 90.88 86 VAL A N 1
ATOM 663 C CA . VAL A 1 86 ? 5.008 -7.218 -8.602 1.00 90.88 86 VAL A CA 1
ATOM 664 C C . VAL A 1 86 ? 5.564 -7.466 -10.010 1.00 90.88 86 VAL A C 1
ATOM 666 O O . VAL A 1 86 ? 4.808 -7.793 -10.920 1.00 90.88 86 VAL A O 1
ATOM 669 N N . ALA A 1 87 ? 6.885 -7.370 -10.198 1.00 88.12 87 ALA A N 1
ATOM 670 C CA . ALA A 1 87 ? 7.517 -7.548 -11.509 1.00 88.12 87 ALA A CA 1
ATOM 671 C C . ALA A 1 87 ? 7.358 -8.964 -12.087 1.00 88.12 87 ALA A C 1
ATOM 673 O O . ALA A 1 87 ? 7.279 -9.119 -13.303 1.00 88.12 87 ALA A O 1
ATOM 674 N N . ARG A 1 88 ? 7.327 -9.997 -11.235 1.00 85.44 88 ARG A N 1
ATOM 675 C CA . ARG A 1 88 ? 7.076 -11.383 -11.664 1.00 85.44 88 ARG A CA 1
ATOM 676 C C . ARG A 1 88 ? 5.636 -11.582 -12.114 1.00 85.44 88 ARG A C 1
ATOM 678 O O . ARG A 1 88 ? 5.413 -12.282 -13.086 1.00 85.44 88 ARG A O 1
ATOM 685 N N . HIS A 1 89 ? 4.695 -10.945 -11.430 1.00 81.88 89 HIS A N 1
ATOM 686 C CA . HIS A 1 89 ? 3.274 -11.103 -11.707 1.00 81.88 89 HIS A CA 1
ATOM 687 C C . HIS A 1 89 ? 2.787 -10.288 -12.916 1.00 81.88 89 HIS A C 1
ATOM 689 O O . HIS A 1 89 ? 1.796 -10.646 -13.526 1.00 81.88 89 HIS A O 1
ATOM 695 N N . SER A 1 90 ? 3.491 -9.222 -13.316 1.00 66.31 90 SER A N 1
ATOM 696 C CA . SER A 1 90 ? 3.186 -8.473 -14.553 1.00 66.31 90 SER A CA 1
ATOM 697 C C . SER A 1 90 ? 3.708 -9.135 -15.845 1.00 66.31 90 SER A C 1
ATOM 699 O O . SER A 1 90 ? 3.708 -8.484 -16.887 1.00 66.31 90 SER A O 1
ATOM 701 N N . ARG A 1 91 ? 4.262 -10.355 -15.774 1.00 59.69 91 ARG A N 1
ATOM 702 C CA . ARG A 1 91 ? 4.843 -11.085 -16.919 1.00 59.69 91 ARG A CA 1
ATOM 703 C C . ARG A 1 91 ? 3.987 -12.262 -17.406 1.00 59.69 91 ARG A C 1
ATOM 705 O O . ARG A 1 91 ? 4.372 -12.867 -18.404 1.00 59.69 91 ARG A O 1
ATOM 712 N N . ASP A 1 92 ? 2.892 -12.556 -16.713 1.00 44.84 92 ASP A N 1
ATOM 713 C CA . ASP A 1 92 ? 1.791 -13.413 -17.177 1.00 44.84 92 ASP A CA 1
ATOM 714 C C . ASP A 1 92 ? 0.706 -12.539 -17.819 1.00 44.84 92 ASP A C 1
ATOM 716 O O . ASP A 1 92 ? 0.121 -12.978 -18.834 1.00 44.84 92 ASP A O 1
#

Foldseek 3Di:
DDDVVLLLVLLVLQVVLVPDPPPVLHCVLPWLVSSCVVVVHDSQVSVVSVVCCCVVFNQWDWDFDDDPYVTITTSIHGDPNVVVSNVVVVVD

pLDDT: mean 86.3, std 9.73, range [44.84, 94.56]

Sequence (92 aa):
MARYDDVLDVLKVVRDHESIRDPDKACNPCETIALAKAMDLEPQEVADLLSDAERRGRMITAKKAKGETEPYFSNVRLTPNGRAAVARHSRD

Secondary structure (DSSP, 8-state):
---HHHHHHHHHHHHHHHH---TTTS-SSB-HHHHHHHHT--HHHHHHHHHHHHHTT--EEEEEE-SSSSSEEEEEEE-HHHHHHHHHHTT-